Protein AF-A0A0G4PLX2-F1 (afdb_monomer)

Foldseek 3Di:
DDDDDPPPDDDDPDPPVCPPPDDDDDDDDDDPDDDPCVVVVVVVVVVVVVVVVVVVVVVVVDPPPPPDDDDDDDDDDDDDD

pLDDT: mean 70.04, std 17.8, range [38.31, 94.19]

Radius of gyration: 40.84 Å; Cα contacts (8 Å, |Δi|>4): 0; chains: 1; bounding box: 64×61×112 Å

Mean predicted aligned error: 19.96 Å

Secondary structure (DSSP, 8-state):
-------PPPPPPPGGGGGGSPP-PPPPPPP-SPPTTHHHHHHHHHHHHHHHHHHHHHHHSS-------------------

Sequence (81 aa):
MSGRAETRTPEPPDRNEHANSPPRLLRPRRSTRPPNNYAQEQELDIEQSNARSQRRKKTQGKPVAQREVITSESSIGQCRL

Organism: Penicillium camemberti (strain FM 013) (NCBI:txid1429867)

Solvent-accessible surface area (backbone atoms only — not comparable to full-atom values): 5906 Å² total; per-residue (Å²): 135,95,75,79,84,78,81,72,78,75,82,76,78,75,82,70,74,56,78,82,53,79,81,81,76,82,74,81,83,80,80,88,70,75,62,97,54,49,71,58,56,50,50,52,52,52,51,51,52,48,55,54,49,53,56,52,51,65,66,64,72,50,76,76,76,74,90,76,86,75,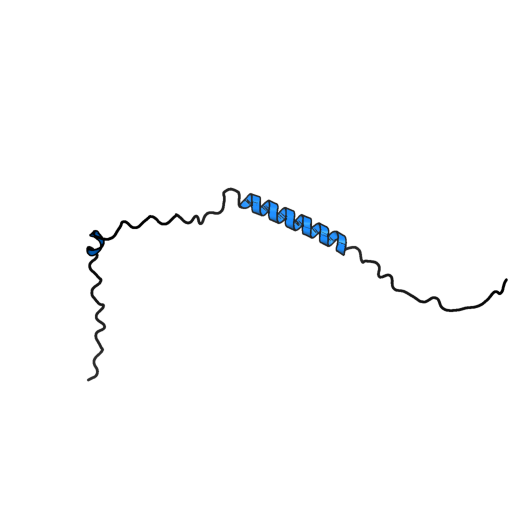90,88,75,87,83,88,91,86,92,85,134

Structure (mmCIF, N/CA/C/O backbone):
data_AF-A0A0G4PLX2-F1
#
_entry.id   AF-A0A0G4PLX2-F1
#
loop_
_atom_site.group_PDB
_atom_site.id
_atom_site.type_symbol
_atom_site.label_atom_id
_atom_site.label_alt_id
_atom_site.label_comp_id
_atom_site.label_asym_id
_atom_site.label_entity_id
_atom_site.label_seq_id
_atom_site.pdbx_PDB_ins_code
_atom_site.Cartn_x
_atom_site.Cartn_y
_atom_site.Cartn_z
_atom_site.occupancy
_atom_site.B_iso_or_equiv
_atom_site.auth_seq_id
_atom_site.auth_comp_id
_atom_site.auth_asym_id
_atom_site.auth_atom_id
_atom_site.pdbx_PDB_model_num
ATOM 1 N N . MET A 1 1 ? 53.148 32.123 -14.112 1.00 46.38 1 MET A N 1
ATOM 2 C CA . MET A 1 1 ? 51.723 32.519 -14.113 1.00 46.38 1 MET A CA 1
ATOM 3 C C . MET A 1 1 ? 50.898 31.259 -13.904 1.00 46.38 1 MET A C 1
ATOM 5 O O . MET A 1 1 ? 50.977 30.367 -14.734 1.00 46.38 1 MET A O 1
ATOM 9 N N . SER A 1 2 ? 50.217 31.142 -12.759 1.00 69.00 2 SER A N 1
ATOM 10 C CA . SER A 1 2 ? 49.320 30.017 -12.456 1.00 69.00 2 SER A CA 1
ATOM 11 C C . SER A 1 2 ? 47.968 30.298 -13.111 1.00 69.00 2 SER A C 1
ATOM 13 O O . SER A 1 2 ? 47.290 31.249 -12.727 1.00 69.00 2 SER A O 1
ATOM 15 N N . GLY A 1 3 ? 47.627 29.549 -14.158 1.00 61.06 3 GLY A N 1
ATOM 16 C CA . GLY A 1 3 ? 46.402 29.729 -14.934 1.00 61.06 3 GLY A CA 1
ATOM 17 C C . GLY A 1 3 ? 45.567 28.457 -14.897 1.00 61.06 3 GLY A C 1
ATOM 18 O O . GLY A 1 3 ? 45.912 27.490 -15.560 1.00 61.06 3 GLY A O 1
ATOM 19 N N . ARG A 1 4 ? 44.525 28.479 -14.059 1.00 63.53 4 ARG A N 1
ATOM 20 C CA . ARG A 1 4 ? 43.320 27.627 -14.014 1.00 63.53 4 ARG A CA 1
ATOM 21 C C . ARG A 1 4 ? 43.351 26.356 -14.887 1.00 63.53 4 ARG A C 1
ATOM 23 O O . ARG A 1 4 ? 43.219 26.440 -16.101 1.00 63.53 4 ARG A O 1
ATOM 30 N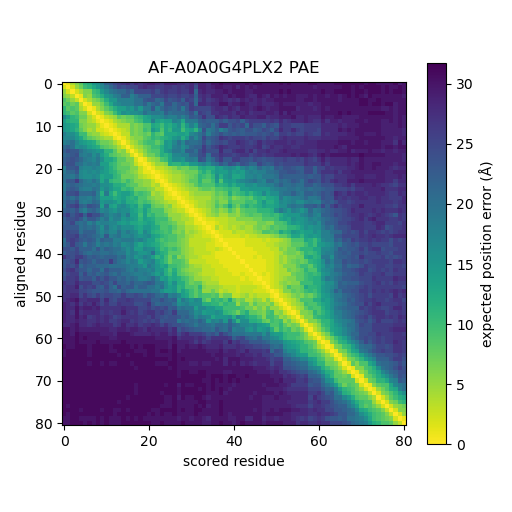 N . ALA A 1 5 ? 43.405 25.182 -14.251 1.00 67.94 5 ALA A N 1
ATOM 31 C CA . ALA A 1 5 ? 43.156 23.910 -14.927 1.00 67.94 5 ALA A CA 1
ATOM 32 C C . ALA A 1 5 ? 41.763 23.939 -15.583 1.00 67.94 5 ALA A C 1
ATOM 34 O O . ALA A 1 5 ? 40.749 24.066 -14.893 1.00 67.94 5 ALA A O 1
ATOM 35 N N . GLU A 1 6 ? 41.714 23.870 -16.915 1.00 68.12 6 GLU A N 1
ATOM 36 C CA . GLU A 1 6 ? 40.469 23.703 -17.659 1.00 68.12 6 GLU A CA 1
ATOM 37 C C . GLU A 1 6 ? 39.886 22.327 -17.327 1.00 68.12 6 GLU A C 1
ATOM 39 O O . GLU A 1 6 ? 40.325 21.301 -17.844 1.00 68.12 6 GLU A O 1
ATOM 44 N N . THR A 1 7 ? 38.886 22.283 -16.449 1.00 71.81 7 THR A N 1
ATOM 45 C CA . THR A 1 7 ? 38.080 21.081 -16.221 1.00 71.81 7 THR A CA 1
ATOM 46 C C . THR A 1 7 ? 37.154 20.895 -17.418 1.00 71.81 7 THR A C 1
ATOM 48 O O . THR A 1 7 ? 35.989 21.294 -17.383 1.00 71.81 7 THR A O 1
ATOM 51 N N . ARG A 1 8 ? 37.686 20.353 -18.517 1.00 73.75 8 ARG A N 1
ATOM 52 C CA . ARG A 1 8 ? 36.873 19.920 -19.655 1.00 73.75 8 ARG A CA 1
ATOM 53 C C . ARG A 1 8 ? 35.976 18.779 -19.181 1.00 73.75 8 ARG A C 1
ATOM 55 O O . ARG A 1 8 ? 36.477 17.738 -18.764 1.00 73.75 8 ARG A O 1
ATOM 62 N N . THR A 1 9 ? 34.662 18.989 -19.209 1.00 79.38 9 THR A N 1
ATOM 63 C CA . THR A 1 9 ? 33.692 17.908 -19.017 1.00 79.38 9 THR A CA 1
ATOM 64 C C . THR A 1 9 ? 33.961 16.858 -20.098 1.00 79.38 9 THR A C 1
ATOM 66 O O . THR A 1 9 ? 33.989 17.233 -21.273 1.00 79.38 9 THR A O 1
ATOM 69 N N . PRO A 1 10 ? 34.216 15.586 -19.742 1.00 81.25 10 PRO A N 1
ATOM 70 C CA . PRO A 1 10 ? 34.422 14.548 -20.740 1.00 81.25 10 PRO A CA 1
ATOM 71 C C . PRO A 1 10 ? 33.179 14.428 -21.622 1.00 81.25 10 PRO A C 1
ATOM 73 O O . PRO A 1 10 ? 32.055 14.655 -21.164 1.00 81.25 10 PRO A O 1
ATOM 76 N N . GLU A 1 11 ? 33.398 14.086 -22.888 1.00 81.56 11 GLU A N 1
ATOM 77 C CA . GLU A 1 11 ? 32.312 13.798 -23.817 1.00 81.56 11 GLU A CA 1
ATOM 78 C C . GLU A 1 11 ? 31.437 12.675 -23.234 1.00 81.56 11 GLU A C 1
ATOM 80 O O . GLU A 1 11 ? 31.975 11.670 -22.751 1.00 81.56 11 GLU A O 1
ATOM 85 N N . PRO A 1 12 ? 30.103 12.849 -23.189 1.00 82.75 12 PRO A N 1
ATOM 86 C CA . PRO A 1 12 ? 29.227 11.789 -22.726 1.00 82.75 12 PRO A CA 1
ATOM 87 C C . PRO A 1 12 ? 29.332 10.591 -23.683 1.00 82.75 12 PRO A C 1
ATOM 89 O O . PRO A 1 12 ? 29.468 10.795 -24.888 1.00 82.75 12 PRO A O 1
ATOM 92 N N . PRO A 1 13 ? 29.254 9.353 -23.168 1.00 79.62 13 PRO A N 1
ATOM 93 C CA . PRO A 1 13 ? 29.324 8.157 -24.004 1.00 79.62 13 PRO A CA 1
ATOM 94 C C . PRO A 1 13 ? 28.243 8.173 -25.091 1.00 79.62 13 PRO A C 1
ATOM 96 O O . PRO A 1 13 ? 27.152 8.724 -24.879 1.00 79.62 13 PRO A O 1
ATOM 99 N N . ASP A 1 14 ? 28.545 7.563 -26.242 1.00 77.50 14 ASP A N 1
ATOM 100 C CA . ASP A 1 14 ? 27.613 7.501 -27.363 1.00 77.50 14 ASP A CA 1
ATOM 101 C C . ASP A 1 14 ? 26.358 6.746 -26.911 1.00 77.50 14 ASP A C 1
ATOM 103 O O . ASP A 1 14 ? 26.383 5.688 -26.287 1.00 77.50 14 ASP A O 1
ATOM 107 N N . ARG A 1 15 ? 25.194 7.324 -27.176 1.00 70.44 15 ARG A N 1
ATOM 108 C CA . ARG A 1 15 ? 23.918 6.771 -26.722 1.00 70.44 15 ARG A CA 1
ATOM 109 C C . ARG A 1 15 ? 23.480 5.568 -27.570 1.00 70.44 15 ARG A C 1
ATOM 111 O O . ARG A 1 15 ? 22.541 4.870 -27.177 1.00 70.44 15 ARG A O 1
ATOM 118 N N . ASN A 1 16 ? 24.121 5.337 -28.720 1.00 67.88 16 ASN A N 1
ATOM 119 C CA . ASN A 1 16 ? 23.736 4.320 -29.702 1.00 67.88 16 ASN A CA 1
ATOM 120 C C . ASN A 1 16 ? 24.321 2.915 -29.439 1.00 67.88 16 ASN A C 1
ATOM 122 O O . ASN A 1 16 ? 23.827 1.919 -29.965 1.00 67.88 16 ASN A O 1
ATOM 126 N N . GLU A 1 17 ? 25.315 2.783 -28.561 1.00 65.19 17 GLU A N 1
ATOM 127 C CA . GLU A 1 17 ? 25.946 1.491 -28.214 1.00 65.19 17 GLU A CA 1
ATOM 128 C C . GLU A 1 17 ? 25.011 0.539 -27.430 1.00 65.19 17 GLU A C 1
ATOM 130 O O . GLU A 1 17 ? 25.305 -0.639 -27.216 1.00 65.19 17 GLU A O 1
ATOM 135 N N . HIS A 1 18 ? 23.811 1.002 -27.073 1.00 67.50 18 HIS A N 1
ATOM 136 C CA . HIS A 1 18 ? 22.778 0.194 -26.426 1.00 67.50 18 HIS A CA 1
ATOM 137 C C . HIS A 1 18 ? 22.030 -0.769 -27.360 1.00 67.50 18 HIS A C 1
ATOM 139 O O . HIS A 1 18 ? 21.255 -1.583 -26.858 1.00 67.50 18 HIS A O 1
ATOM 145 N N . ALA A 1 19 ? 22.260 -0.730 -28.678 1.00 68.25 19 ALA A N 1
ATOM 146 C CA . ALA A 1 19 ? 21.591 -1.619 -29.636 1.00 68.25 19 ALA A CA 1
ATOM 147 C C . ALA A 1 19 ? 21.849 -3.120 -29.375 1.00 68.25 19 ALA A C 1
ATOM 149 O O . ALA A 1 19 ? 20.987 -3.946 -29.659 1.00 68.25 19 ALA A O 1
ATOM 150 N N . ASN A 1 20 ? 22.995 -3.467 -28.776 1.00 76.38 20 ASN A N 1
ATOM 151 C CA . ASN A 1 20 ? 23.357 -4.849 -28.427 1.00 76.38 20 ASN A CA 1
ATOM 152 C C . ASN A 1 20 ? 23.002 -5.230 -26.979 1.00 76.38 20 ASN A C 1
ATOM 154 O O . ASN A 1 20 ? 23.302 -6.337 -26.533 1.00 76.38 20 ASN A O 1
ATOM 158 N N . SER A 1 21 ? 22.410 -4.313 -26.208 1.00 74.88 21 SER A N 1
ATOM 159 C CA . SER A 1 21 ? 22.012 -4.600 -24.831 1.00 74.88 21 SER A CA 1
ATOM 160 C C . SER A 1 21 ? 20.683 -5.359 -24.806 1.00 74.88 21 SER A C 1
ATOM 162 O O . SER A 1 21 ? 19.773 -5.022 -25.567 1.00 74.88 21 SER A O 1
ATOM 164 N N . PRO A 1 22 ? 20.513 -6.346 -23.910 1.00 84.69 22 PRO A N 1
ATOM 165 C CA . PRO A 1 22 ? 19.223 -6.996 -23.740 1.00 84.69 22 PRO A CA 1
ATOM 166 C C . PRO A 1 22 ? 18.148 -5.969 -23.336 1.00 84.69 22 PRO A C 1
ATOM 168 O O . PRO A 1 22 ? 18.457 -4.969 -22.672 1.00 84.69 22 PRO A O 1
ATOM 171 N N . PRO A 1 23 ? 16.874 -6.202 -23.702 1.00 84.75 23 PRO A N 1
ATOM 172 C CA . PRO A 1 23 ? 15.787 -5.303 -23.345 1.00 84.75 23 PRO A CA 1
ATOM 173 C C . PRO A 1 23 ? 15.707 -5.141 -21.825 1.00 84.75 23 PRO A C 1
ATOM 175 O O . PRO A 1 23 ? 15.749 -6.114 -21.067 1.00 84.75 23 PRO A O 1
ATOM 178 N N . ARG A 1 24 ? 15.575 -3.894 -21.360 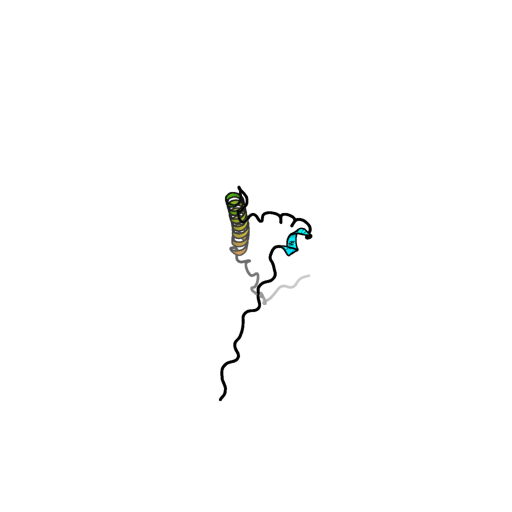1.00 80.00 24 ARG A N 1
ATOM 179 C CA . ARG A 1 24 ? 15.406 -3.618 -19.930 1.00 80.00 24 ARG A CA 1
ATOM 180 C C . ARG A 1 24 ? 14.047 -4.149 -19.488 1.00 80.00 24 ARG A C 1
ATOM 182 O O . ARG A 1 24 ? 13.012 -3.635 -19.908 1.00 80.00 24 ARG A O 1
ATOM 189 N N . LEU A 1 25 ? 14.063 -5.164 -18.630 1.00 87.06 25 LEU A N 1
ATOM 190 C CA . LEU A 1 25 ? 12.850 -5.712 -18.037 1.00 87.06 25 LEU A CA 1
ATOM 191 C C . LEU A 1 25 ? 12.117 -4.619 -17.252 1.00 87.06 25 LEU A C 1
ATOM 193 O O . LEU A 1 25 ? 12.724 -3.858 -16.490 1.00 87.06 25 LEU A O 1
ATOM 197 N N . LEU A 1 26 ? 10.800 -4.541 -17.439 1.00 86.75 26 LEU A N 1
ATOM 198 C CA . LEU A 1 26 ? 9.962 -3.610 -16.695 1.00 86.75 26 LEU A CA 1
ATOM 199 C C . LEU A 1 26 ? 10.025 -3.960 -15.208 1.00 86.75 26 LEU A C 1
ATOM 201 O O . LEU A 1 26 ? 9.660 -5.058 -14.791 1.00 86.75 26 LEU A O 1
ATOM 205 N N . ARG A 1 27 ? 10.474 -3.004 -14.390 1.00 87.56 27 ARG A N 1
ATOM 206 C CA . ARG A 1 27 ? 10.411 -3.152 -12.937 1.00 87.56 27 ARG A CA 1
ATOM 207 C C . ARG A 1 27 ? 8.936 -3.140 -12.504 1.00 87.56 27 ARG A C 1
ATOM 209 O O . ARG A 1 27 ? 8.179 -2.297 -12.999 1.00 87.56 27 ARG A O 1
ATOM 216 N N . PRO A 1 28 ? 8.533 -4.003 -11.555 1.00 89.81 28 PRO A N 1
ATOM 217 C CA . PRO A 1 28 ? 7.198 -3.957 -10.979 1.00 89.81 28 PRO A CA 1
ATOM 218 C C . PRO A 1 28 ? 6.837 -2.552 -10.493 1.00 89.81 28 PRO A C 1
ATOM 220 O O . PRO A 1 28 ? 7.652 -1.851 -9.880 1.00 89.81 28 PRO A O 1
ATOM 223 N N . ARG A 1 29 ? 5.601 -2.136 -10.781 1.00 87.25 29 ARG A N 1
ATOM 224 C CA . ARG A 1 29 ? 5.060 -0.858 -10.317 1.00 87.25 29 ARG A CA 1
ATOM 225 C C . ARG A 1 29 ? 4.939 -0.905 -8.797 1.00 87.25 29 ARG A C 1
ATOM 227 O O . ARG A 1 29 ? 4.322 -1.809 -8.246 1.00 87.25 29 ARG A O 1
ATOM 234 N N . ARG A 1 30 ? 5.525 0.082 -8.121 1.00 85.56 30 ARG A N 1
ATOM 235 C CA . ARG A 1 30 ? 5.305 0.293 -6.688 1.00 85.56 30 ARG A CA 1
ATOM 236 C C . ARG A 1 30 ? 3.978 1.029 -6.525 1.00 85.56 30 ARG A C 1
ATOM 238 O O . ARG A 1 30 ? 3.835 2.122 -7.068 1.00 85.56 30 ARG A O 1
ATOM 245 N N . SER A 1 31 ? 3.023 0.436 -5.810 1.00 85.81 31 SER A N 1
ATOM 246 C CA . SER A 1 31 ? 1.832 1.169 -5.375 1.00 85.81 31 SER A CA 1
ATOM 247 C C . SER A 1 31 ? 2.214 2.066 -4.203 1.00 85.81 31 SER A C 1
ATOM 249 O O . SER A 1 31 ? 2.758 1.585 -3.213 1.00 85.81 31 SER A O 1
ATOM 251 N N . THR A 1 32 ? 1.942 3.362 -4.318 1.00 87.19 32 THR A N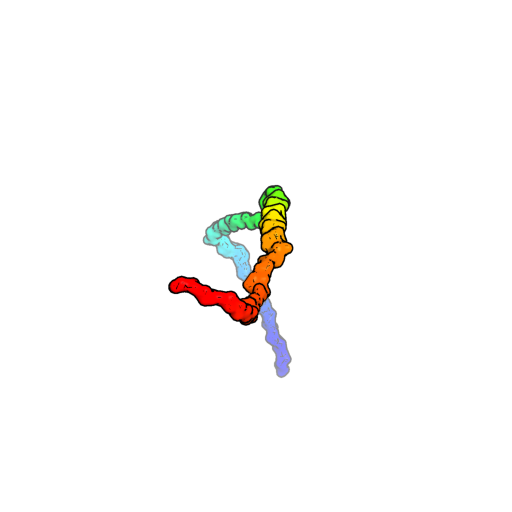 1
ATOM 252 C CA . THR A 1 32 ? 1.991 4.309 -3.192 1.00 87.19 32 THR A CA 1
ATOM 253 C C . THR A 1 32 ? 0.619 4.500 -2.553 1.00 87.19 32 THR A C 1
ATOM 255 O O . THR A 1 32 ? 0.508 5.147 -1.515 1.00 87.19 32 THR A O 1
ATOM 258 N N . ARG A 1 33 ? -0.435 3.962 -3.180 1.00 90.44 33 ARG A N 1
ATOM 259 C CA . ARG A 1 33 ? -1.805 4.099 -2.703 1.00 90.44 33 ARG A CA 1
ATOM 260 C C . ARG A 1 33 ? -2.080 3.030 -1.643 1.00 90.44 33 ARG A C 1
ATOM 262 O O . ARG A 1 33 ? -1.804 1.855 -1.912 1.00 90.44 33 ARG A O 1
ATOM 269 N N . PRO A 1 34 ? -2.627 3.416 -0.479 1.00 86.94 34 PRO A N 1
ATOM 270 C CA . PRO A 1 34 ? -3.048 2.458 0.527 1.00 86.94 34 PRO A CA 1
ATOM 271 C C . PRO A 1 34 ? -4.200 1.580 0.005 1.00 86.94 34 PRO A C 1
ATOM 273 O O . PRO A 1 34 ? -4.865 1.9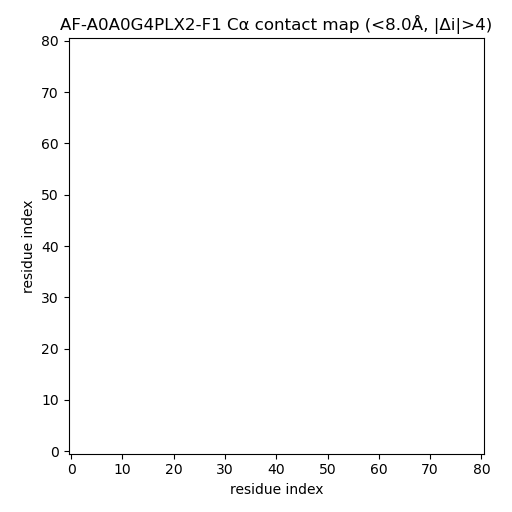49 -0.971 1.00 86.94 34 PRO A O 1
ATOM 276 N N . PRO A 1 35 ? -4.439 0.416 0.631 1.00 87.50 35 PRO A N 1
ATOM 277 C CA . PRO A 1 35 ? -5.537 -0.472 0.266 1.00 87.50 35 PRO A CA 1
ATOM 278 C C . PRO A 1 35 ? -6.891 0.247 0.277 1.00 87.50 35 PRO A C 1
ATOM 280 O O . PRO A 1 35 ? -7.095 1.193 1.037 1.00 87.50 35 PRO A O 1
ATOM 283 N N . ASN A 1 36 ? -7.844 -0.235 -0.526 1.00 90.19 36 ASN A N 1
ATOM 284 C CA . ASN A 1 36 ? -9.180 0.370 -0.626 1.00 90.19 36 ASN A CA 1
ATOM 285 C C . ASN A 1 36 ? -9.900 0.486 0.730 1.00 90.19 36 ASN A C 1
ATOM 287 O O . ASN A 1 36 ? -10.685 1.409 0.915 1.00 90.19 36 ASN A O 1
ATOM 291 N N . ASN A 1 37 ? -9.589 -0.401 1.679 1.00 92.81 37 ASN A N 1
ATOM 292 C CA . ASN A 1 37 ? -10.236 -0.472 2.991 1.00 92.81 37 ASN A CA 1
ATOM 293 C C . ASN A 1 37 ? -9.384 0.114 4.126 1.00 92.81 37 ASN A C 1
ATOM 295 O O . ASN A 1 37 ? -9.702 -0.091 5.292 1.00 92.81 37 ASN A O 1
ATOM 299 N N . TYR A 1 38 ? -8.315 0.853 3.808 1.00 92.06 38 TYR A N 1
ATOM 300 C CA . TYR A 1 38 ? -7.379 1.372 4.811 1.00 92.06 38 TYR A CA 1
ATOM 301 C C . TYR A 1 38 ? -8.075 2.160 5.932 1.00 92.06 38 TYR A C 1
ATOM 303 O O . TYR A 1 38 ? -7.757 1.990 7.102 1.00 92.06 38 TYR A O 1
ATOM 311 N N . ALA A 1 39 ? -9.074 2.980 5.595 1.00 92.88 39 ALA A N 1
ATOM 312 C CA . ALA A 1 39 ? -9.832 3.740 6.588 1.00 92.88 39 ALA A CA 1
ATOM 313 C C . ALA A 1 39 ? -10.613 2.839 7.565 1.00 92.88 39 ALA A C 1
ATOM 315 O O . ALA A 1 39 ? -10.621 3.101 8.764 1.00 92.88 39 ALA A O 1
ATOM 316 N N . GLN A 1 40 ? -11.221 1.764 7.060 1.00 93.19 40 GLN A N 1
ATOM 317 C CA . GLN A 1 40 ? -11.998 0.825 7.868 1.00 93.19 40 GLN A CA 1
ATOM 318 C C . GLN A 1 40 ? -11.091 -0.005 8.787 1.00 93.19 40 GLN A C 1
ATO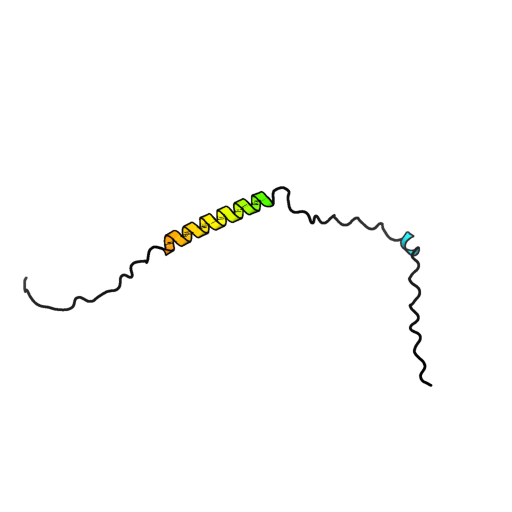M 320 O O . GLN A 1 40 ? -11.406 -0.201 9.955 1.00 93.19 40 GLN A O 1
ATOM 325 N N . GLU A 1 41 ? -9.942 -0.463 8.284 1.00 93.38 41 GLU A N 1
ATOM 326 C CA . GLU A 1 41 ? -8.955 -1.189 9.094 1.00 93.38 41 GLU A CA 1
ATOM 327 C C . GLU A 1 41 ? -8.421 -0.321 10.244 1.00 93.38 41 GLU A C 1
ATOM 329 O O . GLU A 1 41 ? -8.293 -0.802 11.369 1.00 93.38 41 GLU A O 1
ATOM 334 N N . GLN A 1 42 ? -8.187 0.972 9.990 1.00 94.19 42 GLN A N 1
ATOM 335 C CA . GLN A 1 42 ? -7.786 1.920 11.030 1.00 94.19 42 GLN A CA 1
ATOM 336 C C . GLN A 1 42 ? -8.867 2.107 12.100 1.00 94.19 42 GLN A C 1
ATOM 338 O O . GLN A 1 42 ? -8.538 2.178 13.282 1.00 94.19 42 GLN A O 1
ATOM 343 N N . GLU A 1 43 ? -10.142 2.188 11.714 1.00 93.88 43 GLU A N 1
ATOM 344 C CA . GLU A 1 43 ? -11.249 2.316 12.668 1.00 93.88 43 GLU A CA 1
ATOM 345 C C . GLU A 1 43 ? -11.336 1.095 13.595 1.00 93.88 43 GLU A C 1
ATOM 347 O O . GLU A 1 43 ? -11.420 1.256 14.813 1.00 93.88 43 GLU A O 1
ATOM 352 N N . LEU A 1 44 ? -11.206 -0.114 13.041 1.00 94.00 44 LEU A N 1
ATOM 353 C CA . LEU A 1 44 ? -11.220 -1.360 13.812 1.00 94.00 44 LEU A CA 1
ATOM 354 C C . LEU A 1 44 ? -10.036 -1.464 14.787 1.00 94.00 44 LEU A C 1
ATOM 356 O O . LEU A 1 44 ? -10.215 -1.877 15.934 1.00 94.00 44 LEU A O 1
ATOM 360 N N . ASP A 1 45 ? -8.832 -1.069 14.364 1.00 92.12 45 ASP A N 1
ATOM 361 C CA . ASP A 1 45 ? -7.641 -1.078 15.226 1.00 92.12 45 ASP A CA 1
ATOM 362 C C . ASP A 1 45 ? -7.760 -0.052 16.372 1.00 92.12 45 ASP A C 1
ATOM 364 O O . ASP A 1 45 ? -7.453 -0.329 17.541 1.00 92.12 45 ASP A O 1
ATOM 368 N N . ILE A 1 46 ? -8.308 1.131 16.075 1.00 92.31 46 ILE A N 1
ATOM 369 C CA . ILE A 1 46 ? -8.612 2.156 17.082 1.00 92.31 46 ILE A CA 1
ATOM 370 C C . ILE A 1 46 ? -9.683 1.649 18.060 1.00 92.31 46 ILE A C 1
ATOM 372 O O . ILE A 1 46 ? -9.532 1.795 19.275 1.00 92.31 46 ILE A O 1
ATOM 376 N N . GLU A 1 47 ? -10.754 1.023 17.578 1.00 91.38 47 GLU A N 1
ATOM 377 C CA . GLU A 1 47 ? -11.814 0.479 18.429 1.00 91.38 47 GLU A CA 1
ATOM 378 C C . GLU A 1 47 ? -11.287 -0.635 19.347 1.00 91.38 47 GLU A C 1
ATOM 380 O O . GLU A 1 47 ? -11.510 -0.615 20.565 1.00 91.38 47 GLU A O 1
ATOM 385 N N . GLN A 1 48 ? -10.502 -1.567 18.802 1.00 87.31 48 GLN A N 1
ATOM 386 C CA . GLN A 1 48 ? -9.914 -2.666 19.561 1.00 87.31 48 GLN A CA 1
ATOM 387 C C . GLN A 1 48 ? -8.915 -2.171 20.616 1.00 87.31 48 GLN A C 1
ATOM 389 O O . GLN A 1 48 ? -8.929 -2.631 21.769 1.00 87.31 48 GLN A O 1
ATOM 394 N N . SER A 1 49 ? -8.048 -1.224 20.253 1.00 82.69 49 SER A N 1
ATOM 395 C CA . SER A 1 49 ? -7.075 -0.636 21.179 1.00 82.69 49 SER A CA 1
ATOM 396 C C . SER A 1 49 ? -7.765 0.130 22.313 1.00 82.69 49 SER A C 1
ATOM 398 O O . SER A 1 49 ? -7.391 -0.029 23.484 1.00 82.69 49 SER A O 1
ATOM 400 N N . ASN A 1 50 ? -8.841 0.860 22.011 1.00 83.75 50 ASN A N 1
ATOM 401 C CA . ASN A 1 50 ? -9.686 1.511 23.006 1.00 83.75 50 ASN A CA 1
ATOM 402 C C . ASN A 1 50 ? -10.368 0.494 23.928 1.00 83.75 50 ASN A C 1
ATOM 404 O O . ASN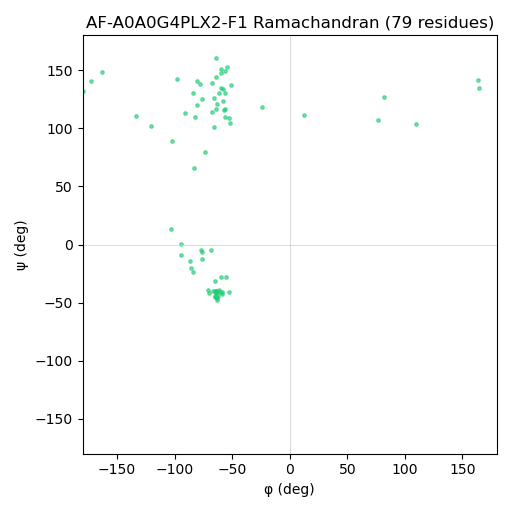 A 1 50 ? -10.269 0.626 25.150 1.00 83.75 50 ASN A O 1
ATOM 408 N N . ALA A 1 51 ? -10.982 -0.564 23.392 1.00 77.00 51 ALA A N 1
ATOM 409 C CA . ALA A 1 51 ? -11.620 -1.613 24.191 1.00 77.00 51 ALA A CA 1
ATOM 410 C C . ALA A 1 51 ? -10.627 -2.293 25.155 1.00 77.00 51 ALA A C 1
ATOM 412 O O . ALA A 1 51 ? -10.913 -2.492 26.344 1.00 77.00 51 ALA A O 1
ATOM 413 N N . ARG A 1 52 ? -9.409 -2.585 24.680 1.00 69.81 52 ARG A N 1
ATOM 414 C CA . ARG A 1 52 ? -8.326 -3.136 25.510 1.00 69.81 52 ARG A CA 1
ATOM 415 C C . ARG A 1 52 ? -7.870 -2.153 26.593 1.00 69.81 52 ARG A C 1
ATOM 417 O O . ARG A 1 52 ? -7.621 -2.569 27.728 1.00 69.81 52 ARG A O 1
ATOM 424 N N . SER A 1 53 ? -7.775 -0.865 26.267 1.00 71.19 53 SER A N 1
ATOM 425 C CA . SER A 1 53 ? -7.399 0.203 27.202 1.00 71.19 53 SER A CA 1
ATOM 426 C C . SER A 1 53 ? -8.437 0.377 28.316 1.00 71.19 53 SER A C 1
ATOM 428 O O . SER A 1 53 ? -8.084 0.392 29.498 1.00 71.19 53 SER A O 1
ATOM 430 N N . GLN A 1 54 ? -9.727 0.389 27.970 1.00 61.84 54 GLN A N 1
ATOM 431 C CA . GLN A 1 54 ? -10.818 0.469 28.946 1.00 61.84 54 GLN A CA 1
ATOM 432 C C . GLN A 1 54 ? -10.813 -0.721 29.907 1.00 61.84 54 GLN A C 1
ATOM 434 O O . GLN A 1 54 ? -10.975 -0.545 31.117 1.00 61.84 54 GLN A O 1
ATOM 439 N N . ARG A 1 55 ? -10.546 -1.933 29.398 1.00 61.34 55 ARG A N 1
ATOM 440 C CA . ARG A 1 55 ? -10.411 -3.128 30.240 1.00 61.34 55 ARG A CA 1
ATOM 441 C C . ARG A 1 55 ? -9.299 -2.973 31.277 1.00 61.34 55 ARG A C 1
ATOM 443 O O . ARG A 1 55 ? -9.514 -3.359 32.419 1.00 61.34 55 ARG A O 1
ATOM 450 N N . ARG A 1 56 ? -8.147 -2.391 30.914 1.00 59.59 56 ARG A N 1
ATOM 451 C CA . ARG A 1 56 ? -7.031 -2.151 31.849 1.00 59.59 56 ARG A CA 1
ATOM 452 C C . ARG A 1 56 ? -7.325 -1.051 32.871 1.00 59.59 56 ARG A C 1
ATOM 454 O O . ARG A 1 56 ? -6.989 -1.220 34.040 1.00 59.59 56 ARG A O 1
ATOM 461 N N . LYS A 1 57 ? -7.993 0.035 32.468 1.00 61.06 57 LYS A N 1
ATOM 462 C CA . LYS A 1 57 ? -8.396 1.111 33.393 1.00 61.06 57 LYS A CA 1
ATOM 463 C C . LYS A 1 57 ? -9.401 0.619 34.440 1.00 61.06 57 LYS A C 1
ATOM 465 O O . LYS A 1 57 ? -9.269 0.949 35.616 1.00 61.06 57 LYS A O 1
ATOM 470 N N . LYS A 1 58 ? -10.357 -0.235 34.049 1.00 58.12 58 LYS A N 1
ATOM 471 C CA . LYS A 1 58 ? -11.350 -0.814 34.976 1.00 58.12 58 LYS A CA 1
ATOM 472 C C . LYS A 1 58 ? -10.734 -1.734 36.035 1.00 58.12 58 LYS A C 1
ATOM 474 O O . LYS A 1 58 ? -11.255 -1.795 37.145 1.00 58.12 58 LYS A O 1
ATOM 479 N N . THR A 1 59 ? -9.643 -2.435 35.728 1.00 58.16 59 THR A N 1
ATOM 480 C CA . THR A 1 59 ? -8.934 -3.276 36.709 1.00 58.16 59 THR A CA 1
ATOM 481 C C . THR A 1 59 ? -7.942 -2.510 37.580 1.00 58.16 59 THR A C 1
ATOM 483 O O . THR A 1 59 ? -7.679 -2.964 38.686 1.00 58.16 59 THR A O 1
ATOM 486 N N . GLN A 1 60 ? -7.424 -1.360 37.137 1.00 56.06 60 GLN A N 1
ATOM 487 C CA . GLN A 1 60 ? -6.534 -0.512 37.949 1.00 56.06 60 GLN A CA 1
ATOM 488 C C . GLN A 1 60 ? -7.275 0.474 38.870 1.00 56.06 60 GLN A C 1
ATOM 490 O O . GLN A 1 60 ? -6.699 0.928 39.850 1.00 56.06 60 GLN A O 1
ATOM 495 N N . GLY A 1 61 ? -8.545 0.795 38.593 1.00 50.47 61 GLY A N 1
ATOM 496 C CA . GLY A 1 61 ? -9.353 1.719 39.406 1.00 50.47 61 GLY A CA 1
ATOM 497 C C . GLY A 1 61 ? -9.898 1.145 40.720 1.00 50.47 61 GLY A C 1
ATOM 498 O O . GLY A 1 61 ? -10.508 1.876 41.495 1.00 50.47 61 GLY A O 1
ATOM 499 N N . LYS A 1 62 ? -9.695 -0.148 40.997 1.00 57.56 62 LYS A N 1
ATOM 500 C CA . LYS A 1 62 ? -9.846 -0.673 42.356 1.00 57.56 62 LYS A CA 1
ATOM 501 C C . LYS A 1 62 ? -8.473 -0.571 43.014 1.00 57.56 62 LYS A C 1
ATOM 503 O O . LYS A 1 62 ? -7.587 -1.307 42.575 1.00 57.56 62 LYS A O 1
ATOM 508 N N . PRO A 1 63 ? -8.262 0.270 44.045 1.00 49.69 63 PRO A N 1
ATOM 509 C CA . PRO A 1 63 ? -7.131 0.025 44.916 1.00 49.69 63 PRO A CA 1
ATOM 510 C C . PRO A 1 63 ? -7.314 -1.403 45.430 1.00 49.69 63 PRO A C 1
ATOM 512 O O . PRO A 1 63 ? -8.325 -1.734 46.052 1.00 49.69 63 PRO A O 1
ATOM 515 N N . VAL A 1 64 ? -6.372 -2.280 45.087 1.00 51.59 64 VAL A N 1
ATOM 516 C CA . VAL A 1 64 ? -6.131 -3.487 45.869 1.00 51.59 64 VAL A CA 1
ATOM 517 C C . VAL A 1 64 ? -5.966 -2.968 47.288 1.00 51.59 64 VAL A C 1
ATOM 519 O O . VAL A 1 64 ? -4.977 -2.298 47.573 1.00 51.59 64 VAL A O 1
ATOM 522 N N . ALA A 1 65 ? -6.993 -3.157 48.121 1.00 50.09 65 ALA A N 1
ATOM 523 C CA . ALA A 1 65 ? -6.941 -2.807 49.526 1.00 50.09 65 ALA A CA 1
ATOM 524 C C . ALA A 1 65 ? -5.690 -3.484 50.082 1.00 50.09 65 ALA A C 1
ATOM 526 O O . ALA A 1 65 ? -5.602 -4.716 50.116 1.00 50.09 65 ALA A O 1
ATOM 527 N N . GLN A 1 66 ? -4.698 -2.652 50.385 1.00 47.84 66 GLN A N 1
ATOM 528 C CA . GLN A 1 66 ? -3.470 -3.032 51.049 1.00 47.84 66 GLN A CA 1
ATOM 529 C C . GLN A 1 66 ? -3.897 -3.686 52.357 1.00 47.84 66 GLN A C 1
ATOM 531 O O . GLN A 1 66 ? -4.485 -3.052 53.228 1.00 47.84 66 GLN A O 1
ATOM 536 N N . ARG A 1 67 ? -3.700 -5.000 52.439 1.00 54.25 67 ARG A N 1
ATOM 537 C CA . ARG A 1 67 ? -3.952 -5.788 53.641 1.00 54.25 67 ARG A CA 1
ATOM 538 C C . ARG A 1 67 ? -2.723 -5.665 54.525 1.00 54.25 67 ARG A C 1
ATOM 540 O O . ARG A 1 67 ? -1.994 -6.628 54.706 1.00 54.25 67 ARG A O 1
ATOM 547 N N . GLU A 1 68 ? -2.464 -4.467 55.010 1.00 48.66 68 GLU A N 1
ATOM 548 C CA . GLU A 1 68 ? -1.470 -4.243 56.047 1.00 48.66 68 GLU A CA 1
ATOM 549 C C . GLU A 1 68 ? -2.110 -3.334 57.074 1.00 48.66 68 GLU A C 1
ATOM 551 O O . GLU A 1 68 ? -2.429 -2.194 56.756 1.00 48.66 68 GLU A O 1
ATOM 556 N N . VAL A 1 69 ? -2.377 -3.908 58.251 1.00 39.44 69 VAL A N 1
ATOM 557 C CA . VAL A 1 69 ? -2.404 -3.295 59.588 1.00 39.44 69 VAL A CA 1
ATOM 558 C C . VAL A 1 69 ? -3.146 -4.269 60.516 1.00 39.44 69 VAL A C 1
ATOM 560 O O . VAL A 1 69 ? -4.206 -4.756 60.146 1.00 39.44 69 VAL A O 1
ATOM 563 N N . ILE A 1 70 ? -2.748 -4.621 61.734 1.00 38.31 70 ILE A N 1
ATOM 564 C CA . ILE A 1 70 ? -1.567 -4.430 62.582 1.00 38.31 70 ILE A CA 1
ATOM 565 C C . ILE A 1 70 ? -1.732 -5.516 63.670 1.00 38.31 70 ILE A C 1
ATOM 567 O O . ILE A 1 70 ? -2.851 -5.879 64.042 1.00 38.31 70 ILE A O 1
ATOM 571 N N . THR A 1 71 ? -0.609 -6.031 64.158 1.00 44.78 71 THR A N 1
ATOM 572 C CA . THR A 1 71 ? -0.427 -6.735 65.437 1.00 44.78 71 THR A CA 1
ATOM 573 C C . THR A 1 71 ? -1.469 -6.389 66.511 1.00 44.78 71 THR A C 1
ATOM 575 O O . THR A 1 71 ? -1.534 -5.260 66.982 1.00 44.78 71 THR A O 1
ATOM 578 N N . SER A 1 72 ? -2.242 -7.378 66.962 1.00 40.56 72 SER A N 1
ATOM 579 C CA . SER A 1 72 ? -2.945 -7.309 68.251 1.00 40.56 72 SER A CA 1
ATOM 580 C C . SER A 1 72 ? -2.162 -8.157 69.248 1.00 40.56 72 SER A C 1
ATOM 582 O O . SER A 1 72 ? -2.370 -9.363 69.349 1.00 40.56 72 SER A O 1
ATOM 584 N N . GLU A 1 73 ? -1.201 -7.531 69.920 1.00 48.84 73 GLU A N 1
ATOM 585 C CA . GLU A 1 73 ? -0.525 -8.100 71.081 1.00 48.84 73 GLU A CA 1
ATOM 586 C C . GLU A 1 73 ? -1.178 -7.545 72.356 1.00 48.84 73 GLU A C 1
ATOM 588 O O . GLU A 1 73 ? -1.492 -6.356 72.421 1.00 48.84 73 GLU A O 1
ATOM 593 N N . SER A 1 74 ? -1.297 -8.412 73.372 1.00 40.16 74 SER A N 1
ATOM 594 C CA . SER A 1 74 ? -1.649 -8.117 74.774 1.00 40.16 74 SER A CA 1
ATOM 595 C C . SER A 1 74 ? -3.164 -7.958 75.048 1.00 40.16 74 SER A C 1
ATOM 597 O O . SER A 1 74 ? -3.83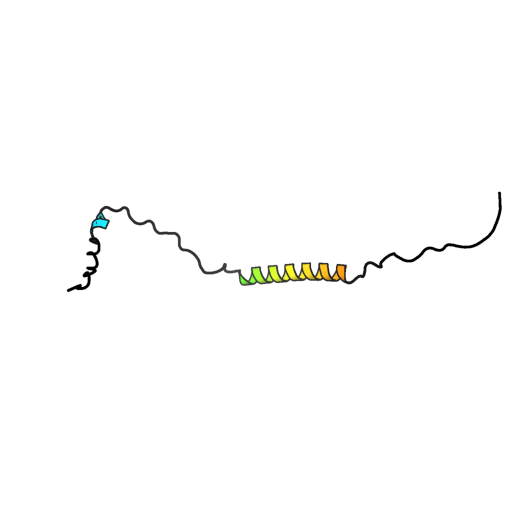6 -7.170 74.403 1.00 40.16 74 SER A O 1
ATOM 599 N N . SER A 1 75 ? -3.813 -8.644 76.000 1.00 45.78 75 SER A N 1
ATOM 600 C CA . SER A 1 75 ? -3.305 -9.146 77.278 1.00 45.78 75 SER A CA 1
ATOM 601 C C . SER A 1 75 ? -4.346 -10.048 78.000 1.00 45.78 75 SER A C 1
ATOM 603 O O . SER A 1 75 ? -5.513 -9.678 78.075 1.00 45.78 75 SER A O 1
ATOM 605 N N . ILE A 1 76 ? -3.870 -11.134 78.629 1.00 42.09 76 ILE A N 1
ATOM 606 C CA . ILE A 1 76 ? -4.315 -11.712 79.925 1.00 42.09 76 ILE A CA 1
ATOM 607 C C . ILE A 1 76 ? -5.635 -12.530 79.994 1.00 42.09 76 ILE A C 1
ATOM 609 O O . ILE A 1 76 ? -6.724 -11.989 80.136 1.00 42.09 76 ILE A O 1
ATOM 613 N N . GLY A 1 77 ? -5.471 -13.859 80.131 1.00 44.34 77 GLY A N 1
ATOM 614 C CA . GLY A 1 77 ? -6.124 -14.653 81.189 1.00 44.34 77 GLY A CA 1
ATOM 615 C C . GLY A 1 77 ? -7.240 -15.635 80.799 1.00 44.34 77 GLY A C 1
ATOM 616 O O . GLY A 1 77 ? -8.385 -15.227 80.668 1.00 44.34 77 GLY A O 1
ATOM 617 N N . GLN A 1 78 ? -6.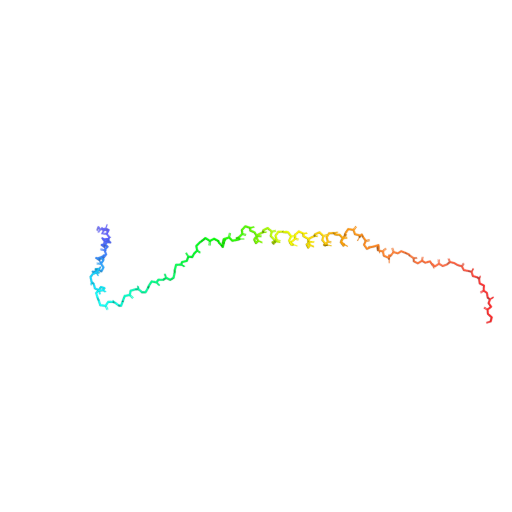942 -16.945 80.773 1.00 43.94 78 GLN A N 1
ATOM 618 C CA . GLN A 1 78 ? -7.623 -17.962 81.606 1.00 43.94 78 GLN A CA 1
ATOM 619 C C . GLN A 1 78 ? -7.064 -19.381 81.378 1.00 43.94 78 GLN A C 1
ATOM 621 O O . GLN A 1 78 ? -6.902 -19.842 80.253 1.00 43.94 78 GLN A O 1
ATOM 626 N N . CYS A 1 79 ? -6.787 -20.066 82.489 1.00 41.03 79 CYS A N 1
ATOM 627 C CA . CYS A 1 79 ? -6.351 -21.458 82.599 1.00 41.03 79 CYS A CA 1
ATOM 628 C C . CYS A 1 79 ? -7.513 -22.459 82.420 1.00 41.03 79 CYS A C 1
ATOM 630 O O . CYS A 1 79 ? -8.550 -22.250 83.049 1.00 41.03 79 CYS A O 1
ATOM 632 N N . ARG A 1 80 ? -7.300 -23.566 81.682 1.00 40.91 80 ARG A N 1
ATOM 633 C CA . ARG A 1 80 ? -7.887 -24.941 81.800 1.00 40.91 80 ARG A CA 1
ATOM 634 C C . ARG A 1 80 ? -7.633 -25.694 80.476 1.00 40.91 80 ARG A C 1
ATOM 636 O O . ARG A 1 80 ? -7.708 -25.055 79.436 1.00 40.91 80 ARG A O 1
ATOM 643 N N . LEU A 1 81 ? -7.323 -26.991 80.392 1.00 46.75 81 LEU A N 1
ATOM 644 C CA . LEU A 1 81 ? -7.556 -28.178 81.231 1.00 46.75 81 LEU A CA 1
ATOM 645 C C . LEU A 1 81 ? -6.285 -29.032 81.323 1.00 46.75 81 LEU A C 1
ATOM 647 O O . LEU A 1 81 ? -5.568 -29.105 80.301 1.00 46.75 81 LEU A O 1
#